Protein AF-A0A8R7U1R7-F1 (afdb_monomer)

Mean predicted aligned error: 7.48 Å

InterPro domains:
  IPR055290 F-box protein At3g26010-like [PTHR35546] (4-84)

Solvent-accessible surface area (backbone atoms only — not comparable to full-atom values): 5488 Å² total; per-residue (Å²): 134,81,90,52,61,50,76,50,79,45,81,50,104,89,46,81,45,54,43,72,47,50,73,85,49,94,68,73,72,94,57,63,48,82,53,79,76,52,78,87,45,75,43,76,45,82,78,48,74,57,98,75,31,37,36,30,43,32,34,36,72,92,44,85,80,50,66,46,35,33,43,31,29,62,89,75,62,44,72,46,80,45,82,75,78,131

Structure (mmCIF, N/CA/C/O backbone):
data_AF-A0A8R7U1R7-F1
#
_entry.id   AF-A0A8R7U1R7-F1
#
loop_
_atom_site.group_PDB
_atom_site.id
_atom_site.type_symbol
_atom_site.label_atom_id
_atom_site.label_alt_id
_atom_site.label_comp_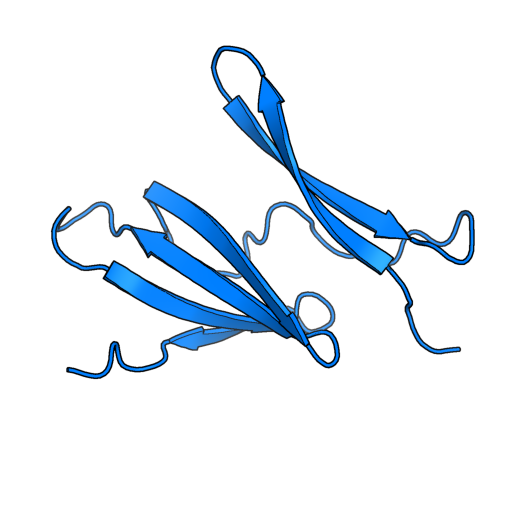id
_atom_site.label_asym_id
_atom_site.label_entity_id
_atom_site.label_seq_id
_atom_site.pdbx_PDB_ins_code
_atom_site.Cartn_x
_atom_site.Cartn_y
_atom_site.Cartn_z
_atom_site.occupancy
_atom_site.B_iso_or_equiv
_atom_site.auth_seq_id
_atom_site.auth_comp_id
_atom_site.auth_asym_id
_atom_site.auth_atom_id
_atom_site.pdbx_PDB_model_num
ATOM 1 N N . SER A 1 1 ? 7.938 -4.465 -22.518 1.00 50.94 1 SER A N 1
ATOM 2 C CA . SER A 1 1 ? 8.795 -4.133 -21.366 1.00 50.94 1 SER A CA 1
ATOM 3 C C . SER A 1 1 ? 8.001 -4.248 -20.088 1.00 50.94 1 SER A C 1
ATOM 5 O O . SER A 1 1 ? 6.943 -3.637 -20.001 1.00 50.94 1 SER A O 1
ATOM 7 N N . THR A 1 2 ? 8.475 -5.042 -19.132 1.00 53.69 2 THR A N 1
ATOM 8 C CA . THR A 1 2 ? 7.861 -5.156 -17.803 1.00 53.69 2 THR A CA 1
ATOM 9 C C . THR A 1 2 ? 8.374 -4.019 -16.931 1.00 53.69 2 THR A C 1
ATOM 11 O O . THR A 1 2 ? 9.564 -3.708 -16.948 1.00 53.69 2 THR A O 1
ATOM 14 N N . LEU A 1 3 ? 7.472 -3.367 -16.208 1.00 66.19 3 LEU A N 1
ATOM 15 C CA . LEU A 1 3 ? 7.803 -2.257 -15.334 1.00 66.19 3 LEU A CA 1
ATOM 16 C C . LEU A 1 3 ? 8.473 -2.803 -14.063 1.00 66.19 3 LEU A C 1
ATOM 18 O O . LEU A 1 3 ? 7.793 -3.318 -13.181 1.00 66.19 3 LEU A O 1
ATOM 22 N N . ALA A 1 4 ? 9.802 -2.746 -13.988 1.00 73.94 4 ALA A N 1
ATOM 23 C CA . ALA A 1 4 ? 10.548 -3.206 -12.823 1.00 73.94 4 ALA A CA 1
ATOM 24 C C . ALA A 1 4 ? 10.906 -2.010 -11.929 1.00 73.94 4 ALA A C 1
ATOM 26 O O . ALA A 1 4 ? 11.573 -1.064 -12.355 1.00 73.94 4 ALA A O 1
ATOM 27 N N . GLY A 1 5 ? 10.464 -2.052 -10.677 1.00 79.75 5 GLY A N 1
ATOM 28 C CA . GLY A 1 5 ? 10.758 -1.035 -9.674 1.00 79.75 5 GLY A CA 1
ATOM 29 C C . GLY A 1 5 ? 10.124 -1.380 -8.336 1.00 79.75 5 GLY A C 1
ATOM 30 O O . GLY A 1 5 ? 9.392 -2.363 -8.232 1.00 79.75 5 GLY A O 1
ATOM 31 N N . PHE A 1 6 ? 10.403 -0.571 -7.323 1.00 79.38 6 PHE A N 1
ATOM 32 C CA . PHE A 1 6 ? 9.914 -0.795 -5.966 1.00 79.38 6 PHE A CA 1
ATOM 33 C C . PHE A 1 6 ? 9.322 0.482 -5.372 1.00 79.38 6 PHE A C 1
ATOM 35 O O . PHE A 1 6 ? 9.716 1.602 -5.715 1.00 79.38 6 PHE A O 1
ATOM 42 N N . PHE A 1 7 ? 8.354 0.296 -4.476 1.00 81.38 7 PHE A N 1
ATOM 43 C CA . PHE A 1 7 ? 7.824 1.361 -3.636 1.00 81.38 7 PHE A CA 1
ATOM 44 C C . PHE A 1 7 ? 8.581 1.386 -2.318 1.00 81.38 7 PHE A C 1
ATOM 46 O O . PHE A 1 7 ? 8.949 0.342 -1.786 1.00 81.38 7 PHE A O 1
ATOM 53 N N . PHE A 1 8 ? 8.797 2.579 -1.785 1.00 77.62 8 PHE A N 1
ATOM 54 C CA . PHE A 1 8 ? 9.394 2.748 -0.470 1.00 77.62 8 PHE A CA 1
ATOM 55 C C . PHE A 1 8 ? 8.832 3.985 0.223 1.00 77.62 8 PHE A C 1
ATOM 57 O O . PHE A 1 8 ? 8.343 4.930 -0.410 1.00 77.62 8 PHE A O 1
ATOM 64 N N . GLU A 1 9 ? 8.911 3.959 1.547 1.00 81.56 9 GLU A N 1
ATOM 65 C CA . GLU A 1 9 ? 8.560 5.070 2.418 1.00 81.56 9 GLU A CA 1
ATOM 66 C C . GLU A 1 9 ? 9.834 5.788 2.867 1.00 81.56 9 GLU A C 1
ATOM 68 O O . GLU A 1 9 ? 10.843 5.169 3.197 1.00 81.56 9 GLU A O 1
ATOM 73 N N . THR A 1 10 ? 9.794 7.119 2.856 1.00 82.00 10 THR A N 1
ATOM 74 C CA . THR A 1 10 ? 10.815 7.964 3.480 1.00 82.00 10 THR A CA 1
ATOM 75 C C . THR A 1 10 ? 10.182 8.724 4.630 1.00 82.00 10 THR A C 1
ATOM 77 O O . THR A 1 10 ? 9.140 9.362 4.438 1.00 82.00 10 THR A O 1
ATOM 80 N N . TRP A 1 11 ? 10.834 8.705 5.786 1.00 79.56 11 TRP A N 1
ATOM 81 C CA . TRP A 1 11 ? 10.429 9.465 6.961 1.00 79.56 11 TRP A CA 1
ATOM 82 C C . TRP A 1 11 ? 11.237 10.757 7.030 1.00 79.56 11 TRP A C 1
ATOM 84 O O . TRP A 1 11 ? 12.450 10.724 7.215 1.00 79.56 11 TRP A O 1
ATOM 94 N N . ASP A 1 12 ? 10.559 11.891 6.877 1.00 79.62 12 ASP A N 1
ATOM 95 C CA . ASP A 1 12 ? 11.055 13.170 7.383 1.00 79.62 12 ASP A CA 1
ATOM 96 C C . ASP A 1 12 ? 10.403 13.408 8.752 1.00 79.62 12 ASP A C 1
ATOM 98 O O . ASP A 1 12 ? 9.309 12.900 9.009 1.00 79.62 12 ASP A O 1
ATOM 102 N N . THR A 1 13 ? 11.060 14.182 9.611 1.00 70.44 13 THR A N 1
ATOM 103 C CA . THR A 1 13 ? 10.758 14.523 11.015 1.00 70.44 13 THR A CA 1
ATOM 104 C C . THR A 1 13 ? 9.278 14.725 11.379 1.00 70.44 13 THR A C 1
ATOM 106 O O . THR A 1 13 ? 8.931 14.636 12.555 1.00 70.44 13 THR A O 1
ATOM 109 N N . LYS A 1 14 ? 8.387 14.978 10.408 1.00 70.12 14 LYS A N 1
ATOM 110 C CA . LYS A 1 14 ? 6.930 15.097 10.599 1.00 70.12 14 LYS A CA 1
ATOM 111 C C . LYS A 1 14 ? 6.059 14.431 9.521 1.00 70.12 14 LYS A C 1
ATOM 113 O O . LYS A 1 14 ? 4.837 14.552 9.595 1.00 70.12 14 LYS A O 1
ATOM 118 N N . LYS A 1 15 ? 6.625 13.778 8.496 1.00 72.94 15 LYS A N 1
ATOM 119 C CA . LYS A 1 15 ? 5.846 13.310 7.335 1.00 72.94 15 LYS A CA 1
ATOM 120 C C . LYS A 1 15 ? 6.417 12.044 6.698 1.00 72.94 15 LYS A C 1
ATOM 122 O O . LYS A 1 15 ? 7.588 11.987 6.335 1.00 72.94 15 LYS A O 1
ATOM 127 N N . VAL A 1 16 ? 5.538 11.068 6.474 1.00 76.44 16 VAL A N 1
ATOM 128 C CA . VAL A 1 16 ? 5.813 9.910 5.614 1.00 76.44 16 VAL A CA 1
ATOM 129 C C . VAL A 1 16 ? 5.562 10.315 4.166 1.00 76.44 16 VAL A C 1
ATOM 131 O O . VAL A 1 16 ? 4.486 10.814 3.829 1.00 76.44 16 VAL A O 1
ATOM 134 N N . SER A 1 17 ? 6.555 10.113 3.304 1.00 80.56 17 SER A N 1
ATOM 135 C CA . SER A 1 17 ? 6.411 10.285 1.856 1.00 80.56 17 SER A CA 1
ATOM 136 C C . SER A 1 17 ? 6.612 8.946 1.161 1.00 80.56 17 SER A C 1
ATOM 138 O O . SER A 1 17 ? 7.636 8.298 1.357 1.00 80.56 17 SER A O 1
ATOM 140 N N . ARG A 1 18 ? 5.649 8.546 0.328 1.00 83.56 18 ARG A N 1
ATOM 141 C CA . ARG A 1 18 ? 5.734 7.340 -0.503 1.00 83.56 18 ARG A CA 1
ATOM 142 C C . ARG A 1 18 ? 6.305 7.680 -1.873 1.00 83.56 18 ARG A C 1
ATOM 144 O O . ARG A 1 18 ? 5.872 8.647 -2.511 1.00 83.56 18 ARG A O 1
ATOM 151 N N . ARG A 1 19 ? 7.269 6.887 -2.332 1.00 80.56 19 ARG A N 1
ATOM 152 C CA . ARG A 1 19 ? 7.941 7.065 -3.626 1.00 80.56 19 ARG A CA 1
ATOM 153 C C . ARG A 1 19 ? 8.012 5.743 -4.377 1.00 80.56 19 ARG A C 1
ATOM 155 O O . ARG A 1 19 ? 8.005 4.677 -3.772 1.00 80.56 19 ARG A O 1
ATOM 162 N N . TYR A 1 20 ? 8.100 5.846 -5.696 1.00 81.94 20 TYR A N 1
ATOM 163 C CA . TYR A 1 20 ? 8.396 4.736 -6.592 1.00 81.94 20 TYR A CA 1
ATOM 164 C C . TYR A 1 20 ? 9.769 4.966 -7.227 1.00 81.94 20 TYR A C 1
ATOM 166 O O . TYR A 1 20 ? 10.040 6.068 -7.713 1.00 81.94 20 TYR A O 1
ATOM 174 N N . GLN A 1 21 ? 10.616 3.939 -7.233 1.00 81.38 21 GLN A N 1
ATOM 175 C CA . GLN A 1 21 ? 11.906 3.949 -7.919 1.00 81.38 21 GLN A CA 1
ATOM 176 C C . GLN A 1 21 ? 11.928 2.857 -8.988 1.00 81.38 21 GLN A C 1
ATOM 178 O O . GLN A 1 21 ? 11.840 1.668 -8.688 1.00 81.38 21 GLN A O 1
ATOM 183 N N . SER A 1 22 ? 12.078 3.277 -10.244 1.00 81.38 22 SER A N 1
ATOM 184 C CA . SER A 1 22 ? 12.351 2.383 -11.374 1.00 81.38 22 SER A CA 1
ATOM 185 C C . SER A 1 22 ? 13.779 1.839 -11.274 1.00 81.38 22 SER A C 1
ATOM 187 O O . SER A 1 22 ? 14.703 2.605 -10.974 1.00 81.38 22 SER A O 1
ATOM 189 N N . VAL A 1 23 ? 13.968 0.544 -11.555 1.00 79.38 23 VAL A N 1
ATOM 190 C CA . VAL A 1 23 ? 15.308 -0.070 -11.668 1.00 79.38 23 VAL A CA 1
ATOM 191 C C . VAL A 1 23 ? 15.849 -0.033 -13.098 1.00 79.38 23 VAL A C 1
ATOM 193 O O . VAL A 1 23 ? 17.057 -0.069 -13.302 1.00 79.38 23 VAL A O 1
ATOM 196 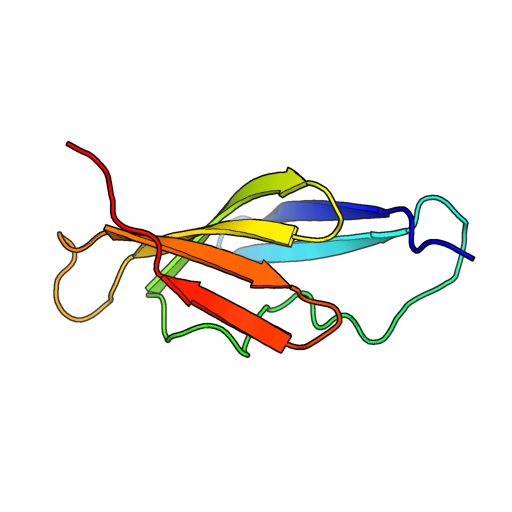N N . SER A 1 24 ? 14.977 0.095 -14.100 1.00 77.06 24 SER A N 1
ATOM 197 C CA . SER A 1 24 ? 15.337 0.094 -15.524 1.00 77.06 24 SER A CA 1
ATOM 198 C C . SER A 1 24 ? 15.644 1.492 -16.095 1.00 77.06 24 SER A C 1
ATOM 200 O O . SER A 1 24 ? 15.532 1.704 -17.300 1.00 77.06 24 SER A O 1
ATOM 202 N N . GLY A 1 25 ? 16.011 2.465 -15.253 1.00 66.62 25 GLY A N 1
ATOM 203 C CA . GLY A 1 25 ? 16.382 3.830 -15.666 1.00 66.62 25 GLY A CA 1
ATOM 204 C C . GLY A 1 25 ? 15.246 4.860 -15.581 1.00 66.62 25 GLY A C 1
ATOM 205 O O . GLY A 1 25 ? 14.266 4.648 -14.865 1.00 66.62 25 GLY A O 1
ATOM 206 N N . ASN A 1 26 ? 15.382 5.977 -16.318 1.00 62.44 26 ASN A N 1
ATOM 207 C CA . ASN A 1 26 ? 14.561 7.209 -16.253 1.00 62.44 26 ASN A CA 1
ATOM 208 C C . ASN A 1 26 ? 13.070 7.047 -16.599 1.00 62.44 26 ASN A C 1
ATOM 210 O O . ASN A 1 26 ? 12.361 8.045 -16.756 1.00 62.44 26 ASN A O 1
ATOM 214 N N . TRP A 1 27 ? 12.573 5.817 -16.723 1.00 59.88 27 TRP A N 1
ATOM 215 C CA . TRP A 1 27 ? 11.173 5.600 -17.009 1.00 59.88 27 TRP A CA 1
ATOM 216 C C . TRP A 1 27 ? 10.331 5.889 -15.760 1.00 59.88 27 TRP A C 1
ATOM 218 O O . TRP A 1 27 ? 10.351 5.146 -14.781 1.00 59.88 27 TRP A O 1
ATOM 228 N N . ARG A 1 28 ? 9.624 7.018 -15.787 1.00 63.22 28 ARG A N 1
ATOM 229 C CA . ARG A 1 28 ? 8.608 7.405 -14.814 1.00 63.22 28 ARG A CA 1
ATOM 230 C C . ARG A 1 28 ? 7.238 7.057 -15.393 1.00 63.22 28 ARG A C 1
ATOM 232 O O . ARG A 1 28 ? 6.674 7.883 -16.110 1.00 63.22 28 ARG A O 1
ATOM 239 N N . PRO A 1 29 ? 6.696 5.858 -15.133 1.00 63.09 29 PRO A N 1
ATOM 240 C CA . PRO A 1 29 ? 5.284 5.630 -15.406 1.00 63.09 29 PRO A CA 1
ATOM 241 C C . PRO A 1 29 ? 4.451 6.661 -14.625 1.00 63.09 29 PRO A C 1
ATOM 243 O O . PRO A 1 29 ? 4.924 7.162 -13.597 1.00 63.09 29 PRO A O 1
ATOM 246 N N . PRO A 1 30 ? 3.216 6.966 -15.055 1.00 66.56 30 PRO A N 1
ATOM 247 C CA . PRO A 1 30 ? 2.291 7.832 -14.324 1.00 66.56 30 PRO A CA 1
ATOM 248 C C . PRO A 1 30 ? 1.760 7.134 -13.057 1.00 66.56 30 PRO A C 1
ATOM 250 O O . PRO A 1 30 ? 0.567 7.111 -12.788 1.00 66.56 30 PRO A O 1
ATOM 253 N N . ILE A 1 31 ? 2.645 6.512 -12.277 1.00 70.12 31 ILE A N 1
ATOM 254 C CA . ILE A 1 31 ? 2.320 5.900 -11.000 1.00 70.12 31 ILE A CA 1
ATOM 255 C C . ILE A 1 31 ? 2.218 7.024 -9.985 1.00 70.12 31 ILE A C 1
ATOM 257 O O . ILE A 1 31 ? 3.216 7.621 -9.570 1.00 70.12 31 ILE A O 1
ATOM 261 N N . ASN A 1 32 ? 0.992 7.290 -9.558 1.00 73.50 32 ASN A N 1
ATOM 262 C CA . ASN A 1 32 ? 0.736 8.191 -8.458 1.00 73.50 32 ASN A CA 1
ATOM 263 C C . ASN A 1 32 ? 1.194 7.543 -7.138 1.00 73.50 32 ASN A C 1
ATOM 265 O O . ASN A 1 32 ? 0.466 6.768 -6.515 1.00 73.50 32 ASN A O 1
ATOM 269 N N . SER A 1 33 ? 2.402 7.884 -6.681 1.00 76.44 33 SER A N 1
ATOM 270 C CA . SER A 1 33 ? 2.974 7.326 -5.448 1.00 76.44 33 SER A CA 1
ATOM 271 C C . SER A 1 33 ? 2.230 7.747 -4.175 1.00 76.44 33 SER A C 1
ATOM 273 O O . SER A 1 33 ? 2.459 7.164 -3.115 1.00 76.44 33 SER A O 1
ATOM 275 N N . SER A 1 34 ? 1.311 8.720 -4.254 1.00 80.00 34 SER A N 1
ATOM 276 C CA . SER A 1 34 ? 0.445 9.070 -3.122 1.00 80.00 34 SER A CA 1
ATOM 277 C C . SER A 1 34 ? -0.578 7.977 -2.807 1.00 80.00 34 SER A C 1
ATOM 279 O O . SER A 1 34 ? -1.015 7.889 -1.659 1.00 80.00 34 SER A O 1
ATOM 281 N N . LEU A 1 35 ? -0.903 7.122 -3.788 1.00 85.69 35 LEU A N 1
ATOM 282 C CA . LEU A 1 35 ? -1.952 6.103 -3.714 1.00 85.69 35 LEU A CA 1
ATOM 283 C C . LEU A 1 35 ? -3.328 6.694 -3.348 1.00 85.69 35 LEU A C 1
ATOM 285 O O . LEU A 1 35 ? -4.103 6.077 -2.627 1.00 85.69 35 LEU A O 1
ATOM 289 N N . SER A 1 36 ? -3.645 7.898 -3.838 1.00 85.75 36 SER A N 1
ATOM 290 C CA . SER A 1 36 ? -4.896 8.613 -3.526 1.00 85.75 36 SER A CA 1
ATOM 291 C C . SER A 1 36 ? -6.174 7.940 -4.041 1.00 85.75 36 SER A C 1
ATOM 293 O O . SER A 1 36 ? -7.263 8.369 -3.682 1.00 85.75 36 SER A O 1
ATOM 295 N N . PHE A 1 37 ? -6.052 6.916 -4.889 1.00 88.38 37 PHE A N 1
ATOM 296 C CA . PHE A 1 37 ? -7.170 6.106 -5.377 1.00 88.38 37 PHE A CA 1
ATOM 297 C C . PHE A 1 37 ? -7.677 5.091 -4.331 1.00 88.38 37 PHE A C 1
ATOM 299 O O . PHE A 1 37 ? -8.739 4.499 -4.516 1.00 88.38 37 PHE A O 1
ATOM 306 N N . LEU A 1 38 ? -6.920 4.879 -3.248 1.00 88.19 38 LEU A N 1
ATOM 307 C CA . LEU A 1 38 ? -7.278 4.028 -2.111 1.00 88.19 38 LEU A CA 1
ATOM 308 C C . LEU A 1 38 ? -8.340 4.686 -1.215 1.00 88.19 38 LEU A C 1
ATOM 310 O O . LEU A 1 38 ? -8.513 5.908 -1.271 1.00 88.19 38 LEU A O 1
ATOM 314 N N . PRO A 1 39 ? -9.049 3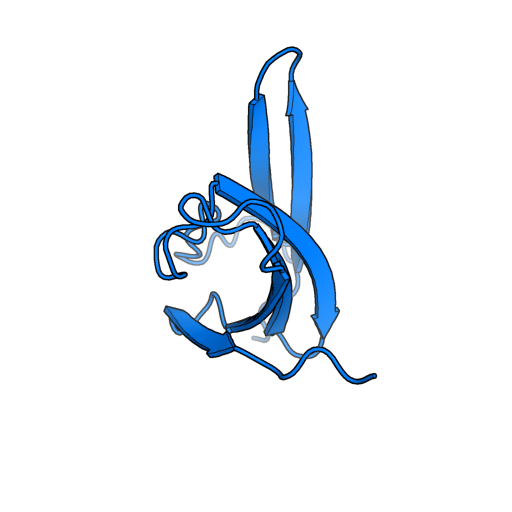.913 -0.365 1.00 82.06 39 PRO A N 1
ATOM 315 C CA . PRO A 1 39 ? -9.991 4.490 0.585 1.00 82.06 39 PRO A CA 1
ATOM 316 C C . PRO A 1 39 ? -9.281 5.462 1.533 1.00 82.06 39 PRO A C 1
ATOM 318 O O . PRO A 1 39 ? -8.061 5.419 1.719 1.00 82.06 39 PRO A O 1
ATOM 321 N N . ARG A 1 40 ? -10.055 6.364 2.142 1.00 81.69 40 ARG A N 1
ATOM 322 C CA . ARG A 1 40 ? -9.515 7.363 3.064 1.00 81.69 40 ARG A CA 1
ATOM 323 C C . ARG A 1 40 ? -8.973 6.671 4.318 1.00 81.69 40 ARG A C 1
ATOM 325 O O . ARG A 1 40 ? -9.729 6.301 5.207 1.00 81.69 40 ARG A O 1
ATOM 332 N N . CYS A 1 41 ? -7.655 6.530 4.369 1.00 80.38 41 CYS A N 1
ATOM 333 C CA . CYS A 1 41 ? -6.911 6.005 5.506 1.00 80.38 41 CYS A CA 1
ATOM 334 C C . CYS A 1 41 ? -6.251 7.161 6.264 1.00 80.38 41 CYS A C 1
ATOM 336 O O . CYS A 1 41 ? -5.609 8.010 5.641 1.00 80.38 41 CYS A O 1
ATOM 338 N N . GLU A 1 42 ? -6.340 7.172 7.595 1.00 81.12 42 GLU A N 1
ATOM 339 C CA . GLU A 1 42 ? -5.563 8.099 8.434 1.00 81.12 42 GLU A CA 1
ATOM 340 C C . GLU A 1 42 ? -4.064 7.804 8.277 1.00 81.12 42 GLU A C 1
ATOM 342 O O . GLU A 1 42 ? -3.234 8.701 8.113 1.00 81.12 42 GLU A O 1
ATOM 347 N N . LYS A 1 43 ? -3.723 6.511 8.276 1.00 82.12 43 LYS A N 1
ATOM 348 C CA . LYS A 1 43 ? -2.368 6.010 8.040 1.00 82.12 43 LYS A CA 1
ATOM 349 C C . LYS A 1 43 ? -2.415 4.856 7.060 1.00 82.12 43 LYS A C 1
ATOM 351 O O . LYS A 1 43 ? -3.322 4.030 7.109 1.00 82.12 43 LYS A O 1
ATOM 356 N N . LEU A 1 44 ? -1.424 4.808 6.177 1.00 86.00 44 LEU A N 1
ATOM 357 C CA . LEU A 1 44 ? -1.251 3.726 5.222 1.00 86.00 44 LEU A CA 1
ATOM 358 C C . LEU A 1 44 ? 0.214 3.321 5.183 1.00 86.00 44 LEU A C 1
ATOM 360 O O . LEU A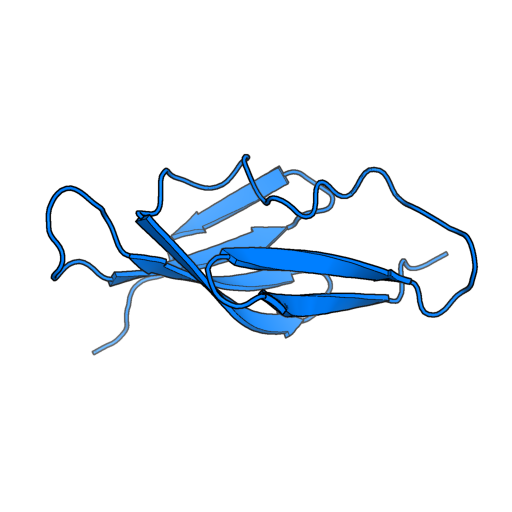 1 44 ? 1.058 4.181 4.939 1.00 86.00 44 LEU A O 1
ATOM 364 N N . HIS A 1 45 ? 0.466 2.032 5.395 1.00 86.31 45 HIS A N 1
ATOM 365 C CA . HIS A 1 45 ? 1.792 1.425 5.344 1.00 86.31 45 HIS A CA 1
ATOM 366 C C . HIS A 1 45 ? 1.829 0.327 4.285 1.00 86.31 45 HIS A C 1
ATOM 368 O O . HIS A 1 45 ? 0.939 -0.522 4.255 1.00 86.31 45 HIS A O 1
ATOM 374 N N . ILE A 1 46 ? 2.861 0.321 3.444 1.00 88.31 46 ILE A N 1
ATOM 375 C CA . ILE A 1 46 ? 3.111 -0.776 2.498 1.00 88.31 46 ILE A CA 1
ATOM 376 C C . ILE A 1 46 ? 3.817 -1.909 3.251 1.00 88.31 46 ILE A C 1
ATOM 378 O O . ILE A 1 46 ? 4.847 -1.683 3.881 1.00 88.31 46 ILE A O 1
ATOM 382 N N . LEU A 1 47 ? 3.249 -3.111 3.204 1.00 89.31 47 LEU A N 1
ATOM 383 C CA . LEU A 1 47 ? 3.780 -4.296 3.880 1.00 89.31 47 LEU A CA 1
ATOM 384 C C . LEU A 1 47 ? 4.587 -5.185 2.938 1.00 89.31 47 LEU A C 1
ATOM 386 O O . LEU A 1 47 ? 5.628 -5.695 3.334 1.00 89.31 47 LEU A O 1
ATOM 390 N N . ASP A 1 48 ? 4.091 -5.383 1.716 1.00 88.81 48 ASP A N 1
ATOM 391 C CA . ASP A 1 48 ? 4.708 -6.279 0.739 1.00 88.81 48 ASP A CA 1
ATOM 392 C C . ASP A 1 48 ? 4.332 -5.885 -0.700 1.00 88.81 48 ASP A C 1
ATOM 394 O O . ASP A 1 48 ? 3.385 -5.119 -0.928 1.00 88.81 48 ASP A O 1
ATOM 398 N N . CYS A 1 49 ? 5.065 -6.413 -1.680 1.00 86.25 49 CYS A N 1
ATOM 399 C CA . CYS A 1 49 ? 4.792 -6.231 -3.099 1.00 86.25 49 CYS A CA 1
ATOM 400 C C . CYS A 1 49 ? 5.059 -7.507 -3.909 1.00 86.25 49 CYS A C 1
ATOM 402 O O . CYS A 1 49 ? 6.106 -8.137 -3.786 1.00 86.25 49 CYS A O 1
ATOM 404 N N . CYS A 1 50 ? 4.123 -7.874 -4.788 1.00 86.44 50 CYS A N 1
ATOM 405 C CA . CYS A 1 50 ? 4.260 -9.047 -5.653 1.00 86.44 50 CYS A CA 1
ATOM 406 C C . CYS A 1 50 ? 3.463 -8.861 -6.949 1.00 86.44 50 CYS A C 1
ATOM 408 O O . CYS A 1 50 ? 2.333 -8.382 -6.919 1.00 86.44 50 CYS A O 1
ATO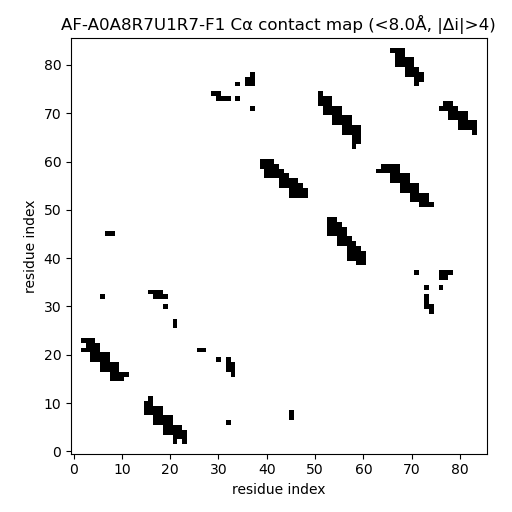M 410 N N . ASN A 1 51 ? 4.040 -9.226 -8.100 1.00 86.25 51 ASN 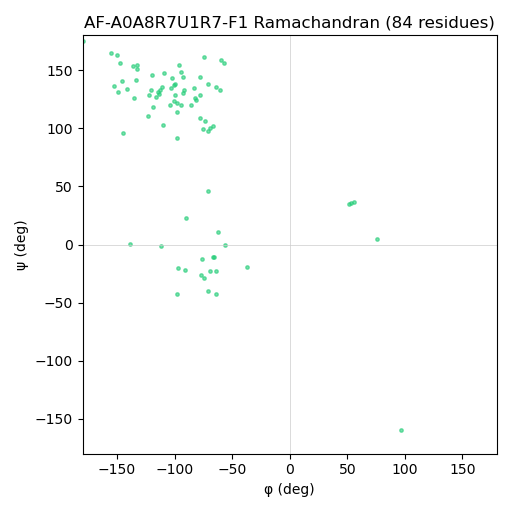A N 1
ATOM 411 C CA . ASN A 1 51 ? 3.387 -9.140 -9.418 1.00 86.25 51 ASN A CA 1
ATOM 412 C C . ASN A 1 51 ? 2.777 -7.758 -9.743 1.00 86.25 51 ASN A C 1
ATOM 414 O O . ASN A 1 51 ? 1.726 -7.660 -10.371 1.00 86.25 51 ASN A O 1
ATOM 418 N N . GLY A 1 52 ? 3.424 -6.676 -9.295 1.00 82.50 52 GLY A N 1
ATOM 419 C CA . GLY A 1 52 ? 2.928 -5.305 -9.481 1.00 82.50 52 GLY A CA 1
ATOM 420 C C . GLY A 1 52 ? 1.769 -4.911 -8.557 1.00 82.50 52 GLY A C 1
ATOM 421 O O . GLY A 1 52 ? 1.245 -3.804 -8.683 1.00 82.50 52 GLY A O 1
ATOM 422 N N . LEU A 1 53 ? 1.386 -5.784 -7.625 1.00 90.38 53 LEU A N 1
ATOM 423 C CA . LEU A 1 53 ? 0.433 -5.499 -6.561 1.00 90.38 53 LEU A CA 1
ATOM 424 C C . LEU A 1 53 ? 1.162 -5.079 -5.288 1.00 90.38 53 LEU A C 1
ATOM 426 O O . LEU A 1 53 ? 2.262 -5.558 -5.005 1.00 90.38 53 LEU A O 1
ATOM 430 N N . LEU A 1 54 ? 0.519 -4.214 -4.512 1.00 90.94 54 LEU A N 1
ATOM 431 C CA . LEU A 1 54 ? 0.950 -3.822 -3.176 1.00 90.94 54 LEU A CA 1
ATOM 432 C C . LEU A 1 54 ? -0.025 -4.367 -2.144 1.00 90.94 54 LEU A C 1
ATOM 434 O O . LEU A 1 54 ? -1.239 -4.238 -2.314 1.00 90.94 54 LEU A O 1
ATOM 438 N N . LEU A 1 55 ? 0.518 -4.918 -1.064 1.00 92.25 55 LEU A N 1
ATOM 439 C CA . LEU A 1 55 ? -0.220 -5.174 0.162 1.00 92.25 55 LEU A CA 1
ATOM 440 C C . LEU A 1 55 ? -0.018 -3.986 1.100 1.00 92.25 55 LEU A C 1
ATOM 442 O O . LEU A 1 55 ? 1.105 -3.674 1.495 1.00 92.25 55 LEU A O 1
ATOM 446 N N . CYS A 1 56 ? -1.114 -3.340 1.471 1.00 90.38 56 CYS A N 1
ATOM 447 C CA . CYS A 1 56 ? -1.135 -2.161 2.318 1.00 90.38 56 CYS A CA 1
ATOM 448 C C . CYS A 1 56 ? -1.929 -2.428 3.597 1.00 90.38 56 CYS A C 1
ATOM 450 O O . CYS A 1 56 ? -2.943 -3.123 3.589 1.00 90.38 56 CYS A O 1
ATOM 452 N N . LYS A 1 57 ? -1.494 -1.807 4.689 1.00 89.25 57 LYS A N 1
ATOM 453 C CA . LYS A 1 57 ? -2.200 -1.730 5.966 1.00 89.25 57 LYS A CA 1
ATOM 454 C C . LYS A 1 57 ? -2.804 -0.340 6.109 1.00 89.25 57 LYS A C 1
ATOM 456 O O . LYS A 1 57 ? -2.061 0.642 6.069 1.00 89.25 57 LYS A O 1
ATOM 461 N N . CYS A 1 58 ? -4.122 -0.258 6.247 1.00 87.50 58 CYS A N 1
ATOM 462 C CA . CYS A 1 58 ? -4.889 0.982 6.341 1.00 87.50 58 CYS A CA 1
ATOM 463 C C . CYS A 1 58 ? -5.521 1.112 7.733 1.00 87.50 58 CYS A C 1
ATOM 465 O O . CYS A 1 58 ? -6.186 0.191 8.204 1.00 87.50 58 CYS A O 1
ATOM 467 N N . TRP A 1 59 ? -5.328 2.262 8.379 1.00 83.88 59 TRP A N 1
ATOM 468 C CA . TRP A 1 59 ? -6.023 2.621 9.618 1.00 83.88 59 TRP A CA 1
ATOM 469 C C . TRP A 1 59 ? -7.168 3.572 9.288 1.00 83.88 59 TRP A C 1
ATOM 471 O O . TRP A 1 59 ? -6.931 4.627 8.688 1.00 83.88 59 TRP A O 1
ATOM 481 N N . GLN A 1 60 ? -8.390 3.207 9.674 1.00 76.19 60 GLN A N 1
ATOM 482 C CA . GLN A 1 60 ? -9.554 4.069 9.491 1.00 76.19 60 GLN A CA 1
ATOM 483 C C . GLN A 1 60 ? -9.601 5.182 10.548 1.00 76.19 60 GLN A C 1
ATOM 485 O O . GLN A 1 60 ? -9.251 4.979 11.708 1.00 76.19 60 GLN A O 1
ATOM 490 N N . ASP A 1 61 ? -10.065 6.358 10.124 1.00 69.38 61 ASP A N 1
ATOM 491 C CA . ASP A 1 61 ? -10.199 7.566 10.955 1.00 69.38 61 ASP A CA 1
ATOM 492 C C . ASP A 1 61 ? -11.349 7.425 11.975 1.00 69.38 61 ASP A C 1
ATOM 494 O O . ASP A 1 61 ? -11.221 7.775 13.147 1.00 69.38 61 ASP A O 1
ATOM 498 N N . THR A 1 62 ? -12.467 6.833 11.537 1.00 65.69 62 THR A N 1
ATOM 499 C CA . THR A 1 62 ? -13.737 6.811 12.282 1.00 65.69 62 THR A CA 1
ATOM 500 C C . THR A 1 62 ? -13.726 5.856 13.473 1.00 65.69 62 THR A C 1
ATOM 502 O O . THR A 1 62 ? -14.404 6.101 14.468 1.00 65.69 62 THR A O 1
ATOM 505 N N . ASP A 1 63 ? -12.937 4.788 13.396 1.00 63.03 63 ASP A N 1
ATOM 506 C CA . ASP A 1 63 ? -12.774 3.833 14.481 1.00 63.03 63 ASP A CA 1
ATOM 507 C C . ASP A 1 63 ? -11.329 3.340 14.458 1.00 63.03 63 ASP A C 1
ATOM 509 O O . ASP A 1 63 ? -10.979 2.432 13.707 1.00 63.03 63 ASP A O 1
ATOM 513 N N . ARG A 1 64 ? -10.463 3.960 15.274 1.00 58.59 64 ARG A N 1
ATOM 514 C CA . ARG A 1 64 ? -9.010 3.680 15.367 1.00 58.59 64 ARG A CA 1
ATOM 515 C C . ARG A 1 64 ? -8.661 2.214 15.685 1.00 58.59 64 ARG A C 1
ATOM 517 O O . ARG A 1 64 ? -7.485 1.876 15.826 1.00 58.59 64 ARG A O 1
ATOM 524 N N . LYS A 1 65 ? -9.672 1.359 15.848 1.00 61.28 65 LYS A N 1
ATOM 525 C CA . LYS A 1 65 ? -9.587 -0.087 16.052 1.00 61.28 65 LYS A CA 1
ATOM 526 C C . LYS A 1 65 ? -9.772 -0.900 14.769 1.00 61.28 65 LYS A C 1
ATOM 528 O O . LYS A 1 65 ? -9.351 -2.053 14.753 1.00 61.28 65 LYS A O 1
ATOM 533 N N . ILE A 1 66 ? -10.378 -0.336 13.722 1.00 67.69 66 ILE A N 1
ATOM 534 C CA . ILE A 1 66 ? -10.606 -1.041 12.459 1.00 67.69 66 ILE A CA 1
ATOM 535 C C . ILE A 1 66 ? -9.366 -0.900 11.585 1.00 67.69 66 ILE A C 1
ATOM 537 O O . ILE A 1 66 ? -8.915 0.198 11.242 1.00 67.69 66 ILE A O 1
ATOM 541 N N . LEU A 1 67 ? -8.802 -2.057 11.267 1.00 76.81 67 LEU A N 1
ATOM 542 C CA . LEU A 1 67 ? -7.574 -2.203 10.521 1.00 76.81 67 LEU A CA 1
ATOM 543 C C . LEU A 1 67 ? -7.873 -3.052 9.300 1.00 76.81 67 LEU A C 1
ATOM 545 O O . LEU A 1 67 ? -8.119 -4.251 9.423 1.00 76.81 67 LEU A O 1
ATOM 549 N N . ASP A 1 68 ? -7.825 -2.415 8.137 1.00 86.38 68 ASP A N 1
ATOM 550 C CA . ASP A 1 68 ? -8.047 -3.094 6.872 1.00 86.38 68 ASP A CA 1
ATOM 551 C C . ASP A 1 68 ? -6.718 -3.406 6.206 1.00 86.38 68 ASP A C 1
ATOM 553 O O . ASP A 1 68 ? -5.798 -2.579 6.141 1.00 86.38 68 ASP A O 1
ATOM 557 N N . TYR A 1 69 ? -6.646 -4.606 5.651 1.00 90.62 69 TYR A N 1
ATOM 558 C CA . TYR A 1 69 ? -5.623 -4.954 4.688 1.00 90.62 69 TYR A CA 1
ATOM 559 C C . TYR A 1 69 ? -6.183 -4.678 3.300 1.00 90.62 69 TYR A C 1
ATOM 561 O O . TYR A 1 69 ? -7.297 -5.076 2.967 1.00 90.62 69 TYR A O 1
ATOM 569 N N . VAL A 1 70 ? -5.417 -3.969 2.483 1.00 92.06 70 VAL A N 1
ATOM 570 C CA . VAL A 1 70 ? -5.818 -3.585 1.132 1.00 92.06 70 VAL A CA 1
ATOM 571 C C . VAL A 1 70 ? -4.789 -4.129 0.163 1.00 92.06 70 VAL A C 1
ATOM 573 O O . VAL A 1 70 ? -3.597 -3.881 0.324 1.00 92.06 70 VAL A O 1
ATOM 576 N N . VAL A 1 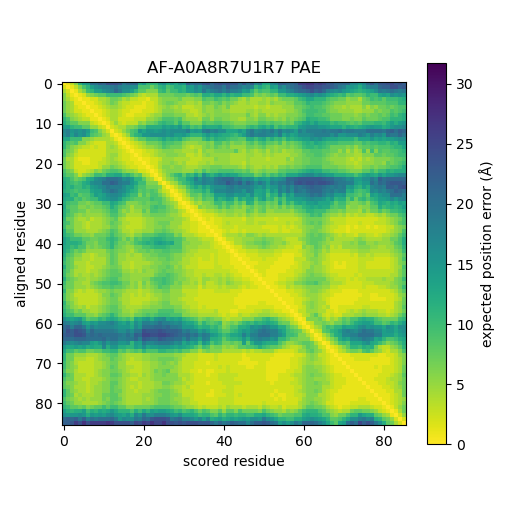71 ? -5.247 -4.835 -0.864 1.00 92.94 71 VAL A N 1
ATOM 577 C CA . VAL A 1 71 ? -4.414 -5.179 -2.018 1.00 92.94 71 VAL A CA 1
ATOM 578 C C . VAL A 1 71 ? -4.737 -4.198 -3.132 1.00 92.94 71 VAL A C 1
ATOM 580 O O . VAL A 1 71 ? -5.908 -4.004 -3.464 1.00 92.94 71 VAL A O 1
ATOM 583 N N . CYS A 1 72 ? -3.722 -3.564 -3.716 1.00 92.38 72 CYS A N 1
ATOM 584 C CA . CYS A 1 72 ? -3.930 -2.608 -4.798 1.00 92.38 72 CYS A CA 1
ATOM 585 C C . CYS A 1 72 ? -2.958 -2.765 -5.963 1.00 92.38 72 CYS A C 1
ATOM 587 O O . CYS A 1 72 ? -1.833 -3.230 -5.803 1.00 92.38 72 CYS A O 1
ATOM 589 N N . ASN A 1 73 ? -3.411 -2.348 -7.145 1.00 91.25 73 ASN A N 1
ATOM 590 C CA . ASN A 1 73 ? -2.612 -2.226 -8.355 1.00 91.25 73 ASN A CA 1
ATOM 591 C C . ASN A 1 73 ? -2.438 -0.733 -8.691 1.00 91.25 73 ASN A C 1
ATOM 593 O O . ASN A 1 73 ? -3.366 -0.127 -9.238 1.00 91.25 73 ASN A O 1
ATOM 597 N N . PRO A 1 74 ? -1.267 -0.132 -8.405 1.00 86.69 74 PRO A N 1
ATOM 598 C CA . PRO A 1 74 ? -0.999 1.275 -8.702 1.00 86.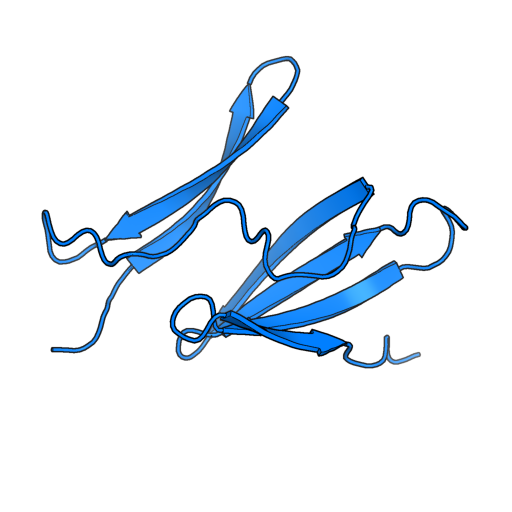69 74 PRO A CA 1
ATOM 599 C C . PRO A 1 74 ? -1.001 1.618 -10.195 1.00 86.69 74 PRO A C 1
ATOM 601 O O . PRO A 1 74 ? -1.201 2.776 -10.539 1.00 86.69 74 PRO A O 1
ATOM 604 N N . ALA A 1 75 ? -0.775 0.644 -11.083 1.00 84.12 75 ALA A N 1
ATOM 605 C CA . ALA A 1 75 ? -0.770 0.880 -12.527 1.00 84.12 75 ALA A CA 1
ATOM 606 C C . ALA A 1 75 ? -2.186 1.010 -13.106 1.00 84.12 75 ALA A C 1
ATOM 608 O O . ALA A 1 75 ? -2.369 1.650 -14.137 1.00 84.12 75 ALA A O 1
ATOM 609 N N . THR A 1 76 ? -3.181 0.397 -12.456 1.00 87.88 76 THR A N 1
ATOM 610 C CA . THR A 1 76 ? -4.587 0.458 -12.885 1.00 87.88 76 THR A CA 1
ATOM 611 C C . THR A 1 76 ? -5.478 1.237 -11.925 1.00 87.88 76 THR A C 1
ATOM 613 O O . THR A 1 76 ? -6.680 1.289 -12.154 1.00 87.88 76 THR A O 1
ATOM 616 N N . GLU A 1 77 ? -4.924 1.745 -10.823 1.00 90.31 77 GLU A N 1
ATOM 617 C CA . GLU A 1 77 ? -5.650 2.443 -9.753 1.00 90.31 77 GLU A CA 1
ATOM 618 C C . GLU A 1 77 ? -6.839 1.642 -9.188 1.00 90.31 77 GLU A C 1
ATOM 620 O O . GLU A 1 77 ? -7.875 2.186 -8.812 1.00 90.31 77 GLU A O 1
ATOM 625 N N . LYS A 1 78 ? -6.694 0.312 -9.113 1.00 91.88 78 LYS A N 1
ATOM 626 C CA . LYS A 1 78 ? -7.716 -0.595 -8.562 1.00 91.88 78 LYS A CA 1
ATOM 627 C C . LYS A 1 78 ? -7.260 -1.165 -7.230 1.00 91.88 78 LYS A C 1
ATOM 629 O O . LYS A 1 78 ? -6.069 -1.407 -7.035 1.00 91.88 78 LYS A O 1
ATOM 634 N N . TRP A 1 79 ? -8.201 -1.416 -6.329 1.00 93.69 79 TRP A N 1
ATOM 635 C CA . TRP A 1 79 ? -7.928 -1.996 -5.018 1.00 93.69 79 TRP A CA 1
ATOM 636 C C . TRP A 1 79 ? -9.096 -2.832 -4.509 1.00 93.69 79 TRP A C 1
ATOM 638 O O . TRP A 1 79 ? -10.217 -2.723 -5.004 1.00 93.69 79 TRP A O 1
ATOM 648 N N . VAL A 1 80 ? -8.806 -3.666 -3.516 1.00 93.31 80 VAL A N 1
ATOM 649 C CA . VAL A 1 80 ? -9.786 -4.473 -2.791 1.00 93.31 80 VAL A CA 1
ATOM 650 C C . VAL A 1 80 ? -9.361 -4.596 -1.328 1.00 93.31 80 VAL A C 1
ATOM 652 O O . VAL A 1 80 ? -8.169 -4.722 -1.038 1.00 93.31 80 VAL A O 1
ATOM 655 N N . VAL A 1 81 ? -10.325 -4.541 -0.408 1.00 91.19 81 VAL A N 1
ATOM 656 C CA . VAL A 1 81 ? -10.097 -4.892 1.002 1.00 91.19 81 VAL A CA 1
ATOM 657 C C . VAL A 1 81 ? -10.073 -6.408 1.106 1.00 91.19 81 VAL A C 1
ATOM 659 O O . VAL A 1 81 ? -10.979 -7.082 0.616 1.00 91.19 81 VAL A O 1
ATOM 662 N N . VAL A 1 82 ? -9.034 -6.941 1.732 1.00 88.94 82 VAL A N 1
ATOM 663 C CA . VAL A 1 82 ? -8.926 -8.366 2.031 1.00 88.94 82 VAL A CA 1
ATOM 664 C C . VAL A 1 82 ? -9.252 -8.594 3.507 1.00 88.94 82 VAL A C 1
ATOM 666 O O . VAL A 1 82 ? -8.918 -7.749 4.342 1.00 88.94 82 VAL A O 1
ATOM 669 N N . PRO A 1 83 ? -9.925 -9.704 3.848 1.00 81.19 83 PRO A N 1
ATOM 670 C CA . PRO A 1 83 ? -10.265 -9.997 5.231 1.00 81.19 83 PRO A CA 1
ATOM 671 C C . PRO A 1 83 ? -8.992 -10.113 6.075 1.00 81.19 83 PRO A C 1
ATOM 673 O O . PRO A 1 83 ? -8.043 -10.796 5.689 1.00 81.19 83 PRO A O 1
ATOM 676 N N . ALA A 1 84 ? -8.987 -9.462 7.239 1.00 68.75 84 ALA A N 1
ATOM 677 C CA . ALA A 1 84 ? -8.021 -9.759 8.285 1.00 68.75 84 ALA A CA 1
ATOM 678 C C . ALA A 1 84 ? -8.366 -11.152 8.823 1.00 68.75 84 ALA A C 1
ATOM 680 O O . ALA A 1 84 ? -9.352 -11.318 9.540 1.00 68.75 84 ALA A O 1
ATOM 681 N N . THR A 1 85 ? -7.645 -12.180 8.387 1.00 66.81 85 THR A N 1
ATOM 682 C CA . THR A 1 85 ? -7.876 -13.540 8.876 1.00 66.81 85 THR A CA 1
ATOM 683 C C . THR A 1 85 ? -7.568 -13.602 10.375 1.00 66.81 85 THR A C 1
ATOM 685 O O . THR A 1 85 ? -6.560 -13.047 10.815 1.00 66.81 85 THR A O 1
ATOM 688 N N . ASN A 1 86 ? -8.457 -14.254 11.129 1.00 48.09 86 ASN A N 1
ATOM 689 C CA . ASN A 1 86 ? -8.265 -14.642 12.532 1.00 48.09 86 ASN A CA 1
ATOM 690 C C . ASN A 1 86 ? -7.208 -15.742 12.651 1.00 48.09 86 ASN A C 1
ATOM 692 O O . ASN A 1 86 ? -7.249 -16.661 11.798 1.00 48.09 86 ASN A O 1
#

Foldseek 3Di:
DDFDWDWDWDDDPPDIFIDIDTPVPPDDDPQPRVLVLDPDAPDKDFDDDDPQKTWIWGQDPVDNPDIWIKIDRSNVSDIDTDDPDD

Radius of gyration: 13.62 Å; Cα contacts (8 Å, |Δi|>4): 150; chains: 1; bounding box: 30×30×37 Å

Nearest PDB structures (foldseek):
  4ejs-assembly1_B-2  TM=5.720E-01  e=1.497E+00  Saccharomyces cerevisiae S288C

Secondary structure (DSSP, 8-state):
----EEEEEEEETTEEEEEEEESSSS---S--TT-TTS---SEEEEEEEETTEEEE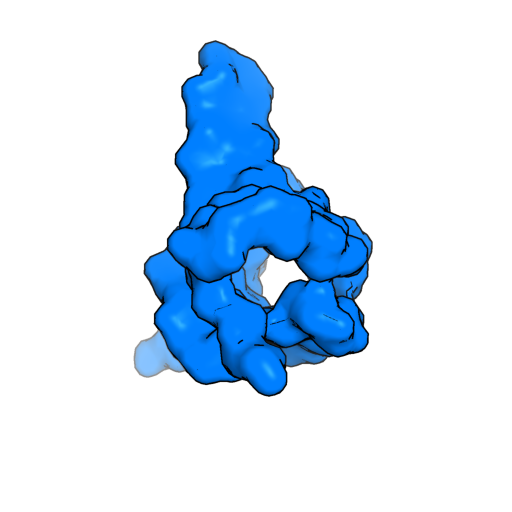EEE-SS-TT-EEEEEEETTTTEEEEEP---

Sequence (86 aa):
STLAGFFFETWDTKKVSRRYQSVSGNWRPPINSSLSFLPRCEKLHILDCCNGLLLCKCWQDTDRKILDYVVCNPATEKWVVVPATN

Organism: Triticum urartu (NCBI:txid4572)

pLDDT: mean 79.31, std 10.62, range [48.09, 93.69]